Protein AF-A0A3C1CAG7-F1 (afdb_monomer_lite)

Sequence (69 aa):
MNISPAKENILKRIREALAQETPMPFPQSEKNGNLFPAPPQEPEIEFAEQFTQLQGKFIYCINRQELAF

Foldseek 3Di:
DDQDPVNVVVVVVVCVCVVDPDPPPCPPVPPPDPPDDDDPDDPLVVCCVVCVVVVHDDDDDPDPVRVPD

Radius of gyration: 30.06 Å; chains: 1; bounding box: 44×21×84 Å

pLDDT: mean 82.9, std 11.11, range [52.25, 96.38]

Structure (mmCIF, N/CA/C/O backbone):
data_AF-A0A3C1CAG7-F1
#
_entry.id   AF-A0A3C1CAG7-F1
#
loop_
_atom_site.group_PDB
_atom_site.id
_atom_site.type_symbol
_atom_site.label_atom_id
_atom_site.label_alt_id
_atom_site.label_comp_id
_atom_site.label_asym_id
_atom_site.label_entity_id
_atom_site.label_seq_id
_atom_site.pdbx_PDB_ins_code
_atom_site.Cartn_x
_atom_site.Cartn_y
_atom_site.Cartn_z
_atom_site.occupancy
_atom_site.B_iso_or_equiv
_atom_site.auth_seq_id
_atom_site.auth_comp_id
_atom_site.auth_asym_id
_atom_site.auth_atom_id
_atom_site.pdbx_PDB_model_num
ATOM 1 N N . MET A 1 1 ? -7.886 1.492 58.886 1.00 52.25 1 MET A N 1
ATOM 2 C CA . MET A 1 1 ? -7.547 2.403 57.768 1.00 52.25 1 MET A CA 1
ATOM 3 C C . MET A 1 1 ? -8.784 3.227 57.448 1.00 52.25 1 MET A C 1
ATOM 5 O O . MET A 1 1 ? -9.749 2.647 56.974 1.00 52.25 1 MET A O 1
ATOM 9 N N . ASN A 1 2 ? -8.789 4.532 57.739 1.00 72.69 2 ASN A N 1
ATOM 10 C CA . ASN A 1 2 ? -9.910 5.409 57.379 1.00 72.69 2 ASN A CA 1
ATOM 11 C C . ASN A 1 2 ? -9.807 5.750 55.891 1.00 72.69 2 ASN A C 1
ATOM 13 O O . ASN A 1 2 ? -8.948 6.528 55.476 1.00 72.69 2 ASN A O 1
ATOM 17 N N . ILE A 1 3 ? -10.632 5.100 55.076 1.00 74.25 3 ILE A N 1
ATOM 18 C CA . ILE A 1 3 ? -10.781 5.433 53.661 1.00 74.25 3 ILE A CA 1
ATOM 19 C C . ILE A 1 3 ? -11.748 6.612 53.598 1.00 74.25 3 ILE A C 1
ATOM 21 O O . ILE A 1 3 ? -12.840 6.550 54.153 1.00 74.25 3 ILE A O 1
ATOM 25 N N . SER A 1 4 ? -11.328 7.711 52.970 1.00 90.50 4 SER A N 1
ATOM 26 C CA . SER A 1 4 ? -12.225 8.843 52.756 1.00 90.50 4 SER A CA 1
ATOM 27 C C . SER A 1 4 ? -13.326 8.461 51.756 1.00 90.50 4 SER A C 1
ATOM 29 O O . SER A 1 4 ? -13.058 7.680 50.837 1.00 90.50 4 SER A O 1
ATOM 31 N N . PRO A 1 5 ? -14.528 9.056 51.850 1.00 90.25 5 PRO A N 1
ATOM 32 C CA . PRO A 1 5 ? -15.621 8.783 50.910 1.00 90.25 5 PRO A CA 1
ATOM 33 C C . PRO A 1 5 ? -15.213 8.989 49.443 1.00 90.25 5 PRO A C 1
ATOM 35 O O . PRO A 1 5 ? -15.608 8.241 48.552 1.00 90.25 5 PRO A O 1
ATOM 38 N N . ALA A 1 6 ? -14.348 9.976 49.184 1.00 92.25 6 ALA A N 1
ATOM 39 C CA . ALA A 1 6 ? -13.791 10.226 47.858 1.00 92.25 6 ALA A CA 1
ATOM 40 C C . ALA A 1 6 ? -12.908 9.068 47.366 1.00 92.25 6 ALA A C 1
ATOM 42 O O . ALA A 1 6 ? -13.040 8.626 46.225 1.00 92.25 6 ALA A O 1
ATOM 43 N N . LYS A 1 7 ? -12.033 8.540 48.231 1.00 90.50 7 LYS A N 1
ATOM 44 C CA . LYS A 1 7 ? -11.167 7.403 47.901 1.00 90.50 7 LYS A CA 1
ATOM 45 C C . LYS A 1 7 ? -11.985 6.133 47.662 1.00 90.50 7 LYS A C 1
ATOM 47 O O . LYS A 1 7 ? -11.666 5.376 46.751 1.00 90.50 7 LYS A O 1
ATOM 52 N N . GLU A 1 8 ? -13.048 5.918 48.430 1.00 93.94 8 GLU A N 1
ATOM 53 C CA . GLU A 1 8 ? -13.957 4.784 48.240 1.00 93.94 8 GLU A CA 1
ATOM 54 C C . GLU A 1 8 ? -14.693 4.858 46.896 1.00 93.94 8 GLU A C 1
ATOM 56 O O . GLU A 1 8 ? -14.700 3.881 46.149 1.00 93.94 8 GLU A O 1
ATOM 61 N N . ASN A 1 9 ? -15.205 6.037 46.530 1.00 93.12 9 ASN A N 1
ATOM 62 C CA . ASN A 1 9 ? -15.850 6.265 45.236 1.00 93.12 9 ASN A CA 1
ATOM 63 C C . ASN A 1 9 ? -14.901 6.037 44.050 1.00 93.12 9 ASN A C 1
ATOM 65 O O . ASN A 1 9 ? -15.294 5.426 43.057 1.00 93.12 9 ASN A O 1
ATOM 69 N N . ILE A 1 10 ? -13.646 6.489 44.148 1.00 93.62 10 ILE A N 1
ATOM 70 C CA . ILE A 1 10 ? -12.636 6.253 43.104 1.00 93.62 10 ILE A CA 1
ATOM 71 C C . ILE A 1 10 ? -12.352 4.753 42.970 1.00 93.62 10 ILE A C 1
ATOM 73 O O . ILE A 1 10 ? -12.405 4.211 41.868 1.00 93.62 10 ILE A O 1
ATOM 77 N N . LEU A 1 11 ? -12.099 4.065 44.086 1.00 92.94 11 LEU A N 1
ATOM 78 C CA . LEU A 1 11 ? -11.816 2.627 44.082 1.00 92.94 11 LEU A CA 1
ATOM 79 C C . LEU A 1 11 ? -13.005 1.807 43.568 1.00 92.94 11 LEU A C 1
ATOM 81 O O . LEU A 1 11 ? -12.801 0.811 42.877 1.00 92.94 11 LEU A O 1
ATOM 85 N N . LYS A 1 12 ? -14.236 2.236 43.865 1.00 91.19 12 LYS A N 1
ATOM 86 C CA . LYS A 1 12 ? -15.459 1.626 43.340 1.00 91.19 12 LYS A CA 1
ATOM 87 C C . LYS A 1 12 ? -15.522 1.730 41.814 1.00 91.19 12 LYS A C 1
ATOM 89 O O . LYS A 1 12 ? -15.675 0.704 41.162 1.00 91.19 12 LYS A O 1
ATOM 94 N N . ARG A 1 13 ? -15.295 2.919 41.245 1.00 87.56 13 ARG A N 1
ATOM 95 C CA . ARG A 1 13 ? -15.284 3.123 39.784 1.00 87.56 13 ARG A CA 1
ATOM 96 C C . ARG A 1 13 ? -14.190 2.329 39.076 1.00 87.56 13 ARG A C 1
ATOM 98 O O . ARG A 1 13 ? -14.433 1.791 38.004 1.00 87.56 13 ARG A O 1
ATOM 105 N N . ILE A 1 14 ? -13.003 2.231 39.679 1.00 89.00 14 ILE A N 1
ATOM 106 C CA . ILE A 1 14 ? -11.909 1.410 39.137 1.00 89.00 14 ILE A CA 1
ATOM 107 C C . ILE A 1 14 ? -12.319 -0.066 39.110 1.00 89.00 14 ILE A C 1
ATOM 109 O O . ILE A 1 14 ? -12.127 -0.727 38.096 1.00 89.00 14 ILE A O 1
ATOM 113 N N . ARG A 1 15 ? -12.924 -0.588 40.188 1.00 89.69 15 ARG A N 1
ATOM 114 C CA . ARG A 1 15 ? -13.419 -1.975 40.206 1.00 89.69 15 ARG A CA 1
ATOM 115 C C . ARG A 1 15 ? -14.522 -2.212 39.183 1.00 89.69 15 ARG A C 1
ATOM 117 O O . ARG A 1 15 ? -14.495 -3.245 38.536 1.00 89.69 15 ARG A O 1
ATOM 124 N N . GLU A 1 16 ? -15.460 -1.281 39.030 1.00 85.69 16 GLU A N 1
ATOM 125 C CA . GLU A 1 16 ? -16.533 -1.376 38.031 1.00 85.69 16 GLU A CA 1
ATOM 126 C C . GLU A 1 16 ? -15.967 -1.400 36.602 1.00 85.69 16 GLU A C 1
ATOM 128 O O . GLU A 1 16 ? -16.350 -2.257 35.810 1.00 85.69 16 GLU A O 1
ATOM 133 N N . ALA A 1 17 ? -14.996 -0.532 36.300 1.00 82.56 17 ALA A N 1
ATOM 134 C CA . ALA A 1 17 ? -14.329 -0.480 34.999 1.00 82.56 17 ALA A CA 1
ATOM 135 C C . ALA A 1 17 ? -13.477 -1.725 34.694 1.00 82.56 17 ALA A C 1
ATOM 137 O O . ALA A 1 17 ? -13.326 -2.090 33.535 1.00 82.56 17 ALA A O 1
ATOM 138 N N . LEU A 1 18 ? -12.917 -2.373 35.720 1.00 81.88 18 LEU A N 1
ATOM 139 C CA . LEU A 1 18 ? -12.168 -3.626 35.572 1.00 81.88 18 LEU A CA 1
ATOM 140 C C . LEU A 1 18 ? -13.079 -4.863 35.542 1.00 81.88 18 LEU A C 1
ATOM 142 O O . LEU A 1 18 ? -12.706 -5.871 34.956 1.00 81.88 18 LEU A O 1
ATOM 146 N N . ALA A 1 19 ? -14.250 -4.810 36.185 1.00 82.69 19 ALA A N 1
ATOM 147 C CA . ALA A 1 19 ? -15.211 -5.915 36.214 1.00 82.69 19 ALA A CA 1
ATOM 148 C C . ALA A 1 19 ? -15.927 -6.097 34.871 1.00 82.69 19 ALA A C 1
ATOM 150 O O . ALA A 1 19 ? -16.307 -7.212 34.520 1.00 82.69 19 ALA A O 1
ATOM 151 N N . GLN A 1 20 ? -16.119 -5.004 34.132 1.00 76.62 20 GLN A N 1
ATOM 152 C CA . GLN A 1 20 ? -16.679 -5.027 32.792 1.00 76.62 20 GLN A CA 1
ATOM 153 C C . GLN A 1 20 ? -15.559 -4.754 31.792 1.00 76.62 20 GLN A C 1
ATOM 155 O O . GLN A 1 20 ? -15.295 -3.604 31.445 1.00 76.62 20 GLN A O 1
ATOM 160 N N . GLU A 1 21 ? -14.891 -5.820 31.343 1.00 68.69 21 GLU A N 1
ATOM 161 C CA . GLU A 1 21 ? -13.909 -5.718 30.267 1.00 68.69 21 GLU A CA 1
ATOM 162 C C . GLU A 1 21 ? -14.569 -5.038 29.065 1.00 68.69 21 GLU A C 1
ATOM 164 O O . GLU A 1 21 ? -15.580 -5.512 28.537 1.00 68.69 21 GLU A O 1
ATOM 169 N N . THR A 1 22 ? -14.032 -3.890 28.648 1.00 71.94 22 THR A N 1
ATOM 170 C CA . THR A 1 22 ? -14.476 -3.268 27.404 1.00 71.94 22 THR A CA 1
ATOM 171 C C . THR A 1 22 ? -14.166 -4.253 26.286 1.00 71.94 22 THR A C 1
ATOM 173 O O . THR A 1 22 ? -12.986 -4.581 26.111 1.00 71.94 22 THR A O 1
ATOM 176 N N . PRO A 1 23 ? -15.175 -4.741 25.539 1.00 73.94 23 PRO A N 1
ATOM 177 C CA . PRO A 1 23 ? -14.914 -5.649 24.439 1.00 73.94 23 PRO A CA 1
ATOM 178 C C . PRO A 1 23 ? -13.946 -4.949 23.492 1.00 73.94 23 PRO A C 1
ATOM 180 O O . PRO A 1 23 ? -14.171 -3.789 23.132 1.00 73.94 23 PRO A O 1
ATOM 183 N N . MET A 1 24 ? -12.847 -5.628 23.146 1.00 72.81 24 MET A N 1
ATOM 184 C CA . MET A 1 24 ? -11.874 -5.097 22.195 1.00 72.81 24 MET A CA 1
ATOM 185 C C . MET A 1 24 ? -12.665 -4.630 20.964 1.00 72.81 24 MET A C 1
ATOM 187 O O . MET A 1 24 ? -13.385 -5.448 20.39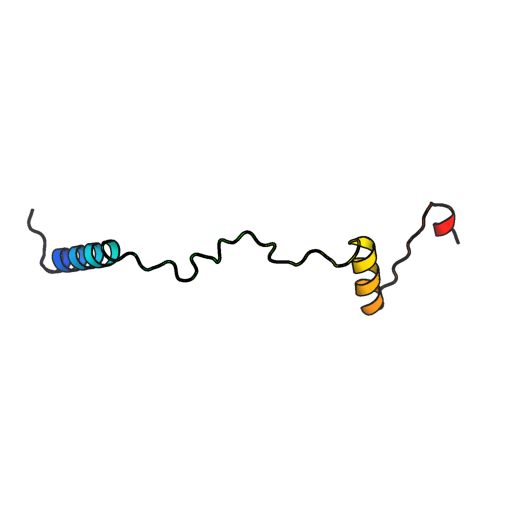3 1.00 72.81 24 MET A O 1
ATOM 191 N N . PRO A 1 25 ? -12.604 -3.345 20.571 1.00 75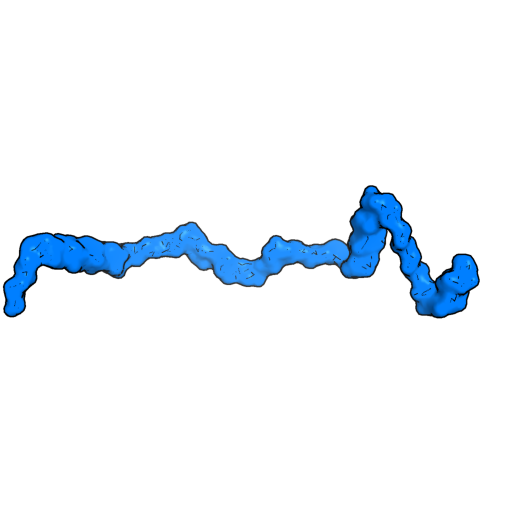.88 25 PRO A N 1
ATOM 192 C CA . PRO A 1 25 ? -13.504 -2.800 19.552 1.00 75.88 25 PRO A CA 1
ATOM 193 C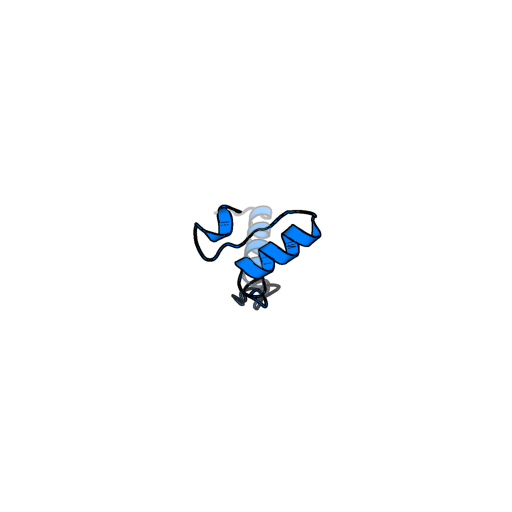 C . PRO A 1 25 ? -13.332 -3.490 18.191 1.00 75.88 25 PRO A C 1
ATOM 195 O O . PRO A 1 25 ? -14.266 -3.525 17.394 1.00 75.88 25 PRO A O 1
ATOM 198 N N . PHE A 1 26 ? -12.166 -4.104 17.960 1.00 71.56 26 PHE A N 1
ATOM 199 C CA . PHE A 1 26 ? -11.853 -4.881 16.767 1.00 71.56 26 PHE A CA 1
ATOM 200 C C . PHE A 1 26 ? -11.072 -6.155 17.148 1.00 71.56 26 PHE A C 1
ATOM 202 O O . PHE A 1 26 ? -9.878 -6.249 16.899 1.00 71.56 26 PHE A O 1
ATOM 209 N N . PRO A 1 27 ? -11.717 -7.197 17.703 1.00 67.94 27 PRO A N 1
ATOM 210 C CA . PRO A 1 27 ? -11.027 -8.427 18.115 1.00 67.94 27 PRO A CA 1
ATOM 211 C C . PRO A 1 27 ? -10.417 -9.192 16.931 1.00 67.94 27 PRO A C 1
ATOM 213 O O . PRO A 1 27 ? -9.614 -10.101 17.106 1.00 67.94 27 PRO A O 1
ATOM 216 N N . GLN A 1 28 ? -10.804 -8.820 15.708 1.00 66.19 28 GLN A N 1
ATOM 217 C CA . GLN A 1 28 ? -10.310 -9.384 14.460 1.00 66.19 28 GLN A CA 1
ATOM 218 C C . GLN A 1 28 ? -9.308 -8.477 13.727 1.00 66.19 28 GLN A C 1
ATOM 220 O O . GLN A 1 28 ? -8.829 -8.891 12.675 1.00 66.19 28 GLN A O 1
ATOM 225 N N . SER A 1 29 ? -8.998 -7.264 14.213 1.00 62.53 29 SER A N 1
ATOM 226 C CA . SER A 1 29 ? -7.982 -6.405 13.567 1.00 62.53 29 SER A CA 1
ATOM 227 C C . SER A 1 29 ? -6.561 -6.931 13.762 1.00 62.53 29 SER A C 1
ATOM 229 O O . SER A 1 29 ? -5.679 -6.597 12.985 1.00 62.53 29 SER A O 1
ATOM 231 N N . GLU A 1 30 ? -6.370 -7.821 14.737 1.00 59.81 30 GLU A N 1
ATOM 232 C CA . GLU A 1 30 ? -5.189 -8.682 14.914 1.00 59.81 30 GLU A CA 1
ATOM 233 C C . GLU A 1 30 ? -5.105 -9.797 13.849 1.00 59.81 30 GLU A C 1
ATOM 235 O O . GLU A 1 30 ? -4.301 -10.724 13.950 1.00 59.81 30 GLU A O 1
ATOM 240 N N . LYS A 1 31 ? -5.955 -9.787 12.813 1.00 60.84 31 LYS A N 1
ATOM 241 C CA . LYS A 1 31 ? -5.692 -10.610 11.635 1.00 60.84 31 LYS A CA 1
ATOM 242 C C . LYS A 1 31 ? -4.464 -10.018 10.957 1.00 60.84 31 LYS A C 1
ATOM 244 O O . LYS A 1 31 ? -4.568 -9.005 10.277 1.00 60.84 31 LYS A O 1
ATOM 249 N N . ASN A 1 32 ? -3.337 -10.698 11.155 1.00 61.88 32 ASN A N 1
ATOM 250 C CA . ASN A 1 32 ? -2.039 -10.571 10.484 1.00 61.88 32 ASN A CA 1
ATOM 251 C C . ASN A 1 32 ? -2.132 -10.718 8.946 1.00 61.88 32 ASN A C 1
ATOM 253 O O . ASN A 1 32 ? -1.382 -11.473 8.334 1.00 61.88 32 ASN A O 1
ATOM 257 N N . GLY A 1 33 ? -3.110 -10.081 8.308 1.00 66.31 33 GLY A N 1
ATOM 258 C CA . GLY A 1 33 ? -3.157 -9.921 6.869 1.00 66.31 33 GLY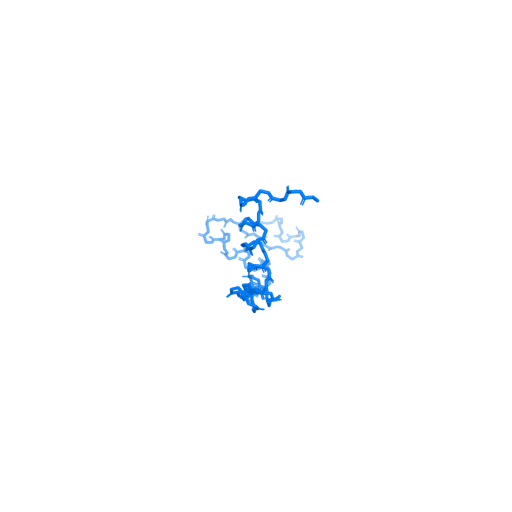 A CA 1
ATOM 259 C C . GLY A 1 33 ? -2.177 -8.825 6.494 1.00 66.31 33 GLY A C 1
ATOM 260 O O . GLY A 1 33 ? -2.088 -7.809 7.187 1.00 66.31 33 GLY A O 1
ATOM 261 N N . ASN A 1 34 ? -1.432 -9.025 5.411 1.00 69.12 34 ASN A N 1
ATOM 262 C CA . ASN A 1 34 ? -0.578 -7.970 4.895 1.00 69.12 34 ASN A CA 1
ATOM 263 C C . ASN A 1 34 ? -1.441 -6.722 4.652 1.00 69.12 34 ASN A C 1
ATOM 265 O O . ASN A 1 34 ? -2.383 -6.755 3.861 1.00 69.12 34 ASN A O 1
ATOM 269 N N . LEU A 1 35 ? -1.117 -5.628 5.349 1.00 77.31 35 LEU A N 1
ATOM 270 C CA . LEU A 1 35 ? -1.779 -4.328 5.179 1.00 77.31 35 LEU A CA 1
ATOM 271 C C . LEU A 1 35 ? -1.643 -3.814 3.741 1.00 77.3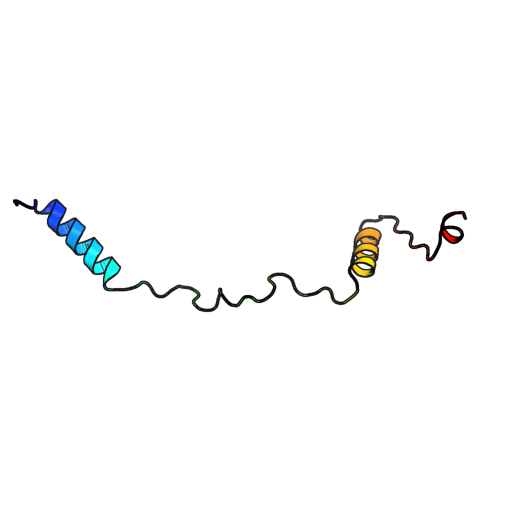1 35 LEU A C 1
ATOM 273 O O . LEU A 1 35 ? -2.469 -3.038 3.269 1.00 77.31 35 LEU A O 1
ATOM 277 N N . PHE A 1 36 ? -0.599 -4.280 3.056 1.00 80.50 36 PHE A N 1
ATOM 278 C CA . PHE A 1 36 ? -0.360 -4.047 1.648 1.00 80.50 36 PHE A CA 1
ATOM 279 C C . PHE A 1 36 ? -0.623 -5.338 0.874 1.00 80.50 36 PHE A C 1
ATOM 281 O O . PHE A 1 36 ? -0.055 -6.378 1.225 1.00 80.50 36 PHE A O 1
ATOM 288 N N . PRO A 1 37 ? -1.460 -5.304 -0.174 1.00 82.19 37 PRO A N 1
ATOM 289 C CA . PRO A 1 37 ? -1.587 -6.448 -1.059 1.00 82.19 37 PRO A CA 1
ATOM 290 C C . PRO A 1 37 ? -0.219 -6.777 -1.662 1.00 82.19 37 PRO A C 1
ATOM 292 O O . PRO A 1 37 ? 0.607 -5.888 -1.883 1.00 82.19 37 PRO A O 1
ATOM 295 N N . ALA A 1 38 ? 0.025 -8.062 -1.923 1.00 83.62 38 ALA A N 1
ATOM 296 C CA . ALA A 1 38 ? 1.182 -8.442 -2.720 1.00 83.62 38 ALA A CA 1
ATOM 297 C C . ALA A 1 38 ? 1.075 -7.761 -4.097 1.00 83.62 38 ALA A C 1
ATOM 299 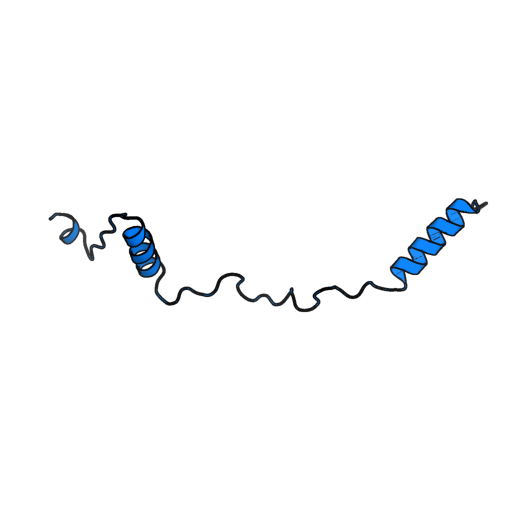O O . ALA A 1 38 ? -0.036 -7.683 -4.637 1.00 83.62 38 ALA A O 1
ATOM 300 N N . PRO A 1 39 ? 2.187 -7.251 -4.652 1.00 84.38 39 PRO A N 1
ATOM 301 C CA . PRO A 1 39 ? 2.159 -6.662 -5.978 1.00 84.38 39 PRO A CA 1
ATOM 302 C C . PRO A 1 39 ? 1.695 -7.713 -7.001 1.00 84.38 39 PRO A C 1
ATOM 304 O O . PRO A 1 39 ? 1.994 -8.901 -6.844 1.00 84.38 39 PRO A O 1
ATOM 307 N N . PRO A 1 40 ? 0.939 -7.304 -8.035 1.00 88.12 40 PRO A N 1
ATOM 308 C CA . PRO A 1 40 ? 0.405 -8.223 -9.042 1.00 88.12 40 PRO A CA 1
ATOM 309 C C . PRO A 1 40 ? 1.504 -8.851 -9.913 1.00 88.12 40 PRO A C 1
ATOM 311 O O . PRO A 1 40 ? 1.264 -9.856 -10.578 1.00 88.12 40 PRO A O 1
ATOM 314 N N . GLN A 1 41 ? 2.694 -8.252 -9.901 1.00 92.19 41 GLN A N 1
ATOM 315 C CA . GLN A 1 41 ? 3.862 -8.600 -10.696 1.00 92.19 41 GLN A CA 1
ATOM 316 C C . GLN A 1 41 ? 5.146 -8.418 -9.879 1.00 92.19 41 GLN A C 1
ATOM 318 O O . GLN A 1 41 ? 5.109 -7.966 -8.732 1.00 92.19 41 GLN A O 1
ATOM 323 N N . GLU A 1 42 ? 6.284 -8.787 -10.465 1.00 92.12 42 GLU A N 1
ATOM 324 C CA . GLU A 1 42 ? 7.588 -8.624 -9.821 1.00 92.12 42 GLU A CA 1
ATOM 325 C C . GLU A 1 42 ? 7.850 -7.146 -9.464 1.00 92.12 42 GLU A C 1
ATOM 327 O O . GLU A 1 42 ? 7.498 -6.256 -10.250 1.00 92.12 42 GLU A O 1
ATOM 332 N N . PRO A 1 43 ? 8.453 -6.857 -8.293 1.00 90.75 43 PRO A N 1
ATOM 333 C CA . PRO A 1 43 ? 8.695 -5.488 -7.831 1.00 90.75 43 PRO A CA 1
ATOM 334 C C . PRO A 1 43 ? 9.438 -4.609 -8.843 1.00 90.75 43 PRO A C 1
ATOM 336 O O . PRO A 1 43 ? 9.187 -3.409 -8.920 1.00 90.75 43 PRO A O 1
ATOM 339 N N . GLU A 1 44 ? 10.339 -5.200 -9.623 1.00 89.50 44 GLU A N 1
ATOM 340 C CA . GLU A 1 44 ? 11.114 -4.546 -10.671 1.00 89.50 44 GLU A CA 1
ATOM 341 C C . GLU A 1 44 ? 10.220 -4.029 -11.804 1.00 89.50 44 GLU A C 1
ATOM 343 O O . GLU A 1 44 ? 10.433 -2.921 -12.298 1.00 89.50 44 GLU A O 1
ATOM 348 N N . ILE A 1 45 ? 9.203 -4.807 -12.187 1.00 91.88 45 ILE A N 1
ATOM 349 C CA . ILE A 1 45 ? 8.248 -4.441 -13.238 1.00 91.88 45 ILE A CA 1
ATOM 350 C C . ILE A 1 45 ? 7.310 -3.352 -12.718 1.00 91.88 45 ILE A C 1
ATOM 352 O O . ILE A 1 45 ? 7.164 -2.314 -13.362 1.00 91.88 45 ILE A O 1
ATOM 356 N N . GLU A 1 46 ? 6.753 -3.537 -11.517 1.00 93.62 46 GLU A N 1
ATOM 357 C CA . GLU A 1 46 ? 5.876 -2.543 -10.887 1.00 93.62 46 GLU A CA 1
ATOM 358 C C . GLU A 1 46 ? 6.598 -1.197 -10.736 1.00 93.62 46 GLU A C 1
ATOM 360 O O . GLU A 1 46 ? 6.068 -0.145 -11.091 1.00 93.62 46 GLU A O 1
ATOM 365 N N . PHE A 1 47 ? 7.852 -1.216 -10.278 1.00 92.31 47 PHE A N 1
ATOM 366 C CA . PHE A 1 47 ? 8.664 -0.010 -10.173 1.00 92.31 47 PHE A CA 1
ATOM 367 C C . PHE A 1 47 ? 8.879 0.658 -11.535 1.00 92.31 47 PHE A C 1
ATOM 369 O O . PHE A 1 47 ? 8.711 1.874 -11.648 1.00 92.31 47 PHE A O 1
ATOM 376 N N . ALA A 1 48 ? 9.236 -0.113 -12.566 1.00 94.19 48 ALA A N 1
ATOM 377 C CA . ALA A 1 48 ? 9.466 0.414 -13.907 1.00 94.19 48 ALA A CA 1
ATOM 378 C C . ALA A 1 48 ? 8.217 1.107 -14.471 1.00 94.19 48 ALA A C 1
ATOM 380 O O . ALA A 1 48 ? 8.322 2.208 -15.021 1.00 94.19 48 ALA A O 1
ATOM 381 N N . GLU A 1 49 ? 7.039 0.505 -14.300 1.00 93.38 49 GLU A N 1
ATOM 382 C CA . GLU A 1 49 ? 5.767 1.060 -14.766 1.00 93.38 49 GLU A CA 1
ATOM 383 C C . GLU A 1 49 ? 5.410 2.355 -14.030 1.00 93.38 49 GLU A C 1
ATOM 385 O O . GLU A 1 49 ? 5.191 3.386 -14.673 1.00 93.38 49 GLU A O 1
ATOM 390 N N . GLN A 1 50 ? 5.419 2.338 -12.693 1.00 93.81 50 GLN A N 1
ATOM 391 C CA . GLN A 1 50 ? 5.081 3.515 -11.883 1.00 93.81 50 GLN A CA 1
ATOM 392 C C . GLN A 1 50 ? 6.085 4.658 -12.101 1.00 93.81 50 GLN A C 1
ATOM 394 O O . GLN A 1 50 ? 5.702 5.824 -12.210 1.00 93.81 50 GLN A O 1
ATOM 399 N N . PHE A 1 51 ? 7.378 4.348 -12.225 1.00 95.00 51 PHE A N 1
ATOM 400 C CA . PHE A 1 51 ? 8.406 5.355 -12.482 1.00 95.00 51 PHE A CA 1
ATOM 401 C C . PHE A 1 51 ? 8.262 5.974 -13.875 1.00 95.00 51 PHE A C 1
ATOM 403 O O . PHE A 1 51 ? 8.383 7.191 -14.024 1.00 95.00 51 PHE A O 1
ATOM 410 N N . THR A 1 52 ? 7.933 5.164 -14.884 1.00 94.06 52 THR A N 1
ATOM 411 C CA . THR A 1 52 ? 7.691 5.646 -16.251 1.00 94.06 52 THR A CA 1
ATOM 412 C C . THR A 1 52 ? 6.453 6.542 -16.324 1.00 94.06 52 THR A C 1
ATOM 414 O O . THR A 1 52 ? 6.477 7.560 -17.017 1.00 94.06 52 THR A O 1
ATOM 417 N N . GLN A 1 53 ? 5.394 6.239 -15.561 1.00 95.19 53 GLN A N 1
ATOM 418 C CA . GLN A 1 53 ? 4.211 7.109 -15.453 1.00 95.19 53 GLN A CA 1
ATOM 419 C C . GLN A 1 53 ? 4.553 8.503 -14.906 1.00 95.19 53 GLN A C 1
ATOM 421 O O . GLN A 1 53 ? 3.959 9.497 -15.323 1.00 95.19 53 GLN A O 1
ATOM 426 N N . LEU A 1 54 ? 5.559 8.596 -14.034 1.00 96.38 54 LEU A N 1
ATOM 427 C CA . LEU A 1 54 ? 6.092 9.857 -13.509 1.00 96.38 54 LEU A CA 1
ATOM 428 C C . LEU A 1 54 ? 7.119 10.520 -14.444 1.00 96.38 54 LEU A C 1
ATOM 430 O O . LEU A 1 54 ? 7.875 11.387 -14.009 1.00 96.38 54 LEU A O 1
ATOM 434 N N . GLN A 1 55 ? 7.161 10.122 -15.721 1.00 94.81 55 GLN A N 1
ATOM 435 C CA . GLN A 1 55 ? 8.145 10.563 -16.721 1.00 94.81 55 GLN A CA 1
ATOM 436 C C . GLN A 1 55 ? 9.599 10.213 -16.354 1.00 94.81 55 GLN A C 1
ATOM 438 O O . GLN A 1 55 ? 10.548 10.762 -16.923 1.00 94.81 55 GLN A O 1
ATOM 443 N N . GLY A 1 56 ? 9.787 9.281 -15.418 1.00 92.38 56 GLY A N 1
ATOM 444 C CA . GLY A 1 56 ? 11.074 8.679 -15.118 1.00 92.38 56 GLY A CA 1
ATOM 445 C C . GLY A 1 56 ? 11.551 7.800 -16.271 1.00 92.38 56 GLY A C 1
ATOM 446 O O . GLY A 1 56 ? 10.760 7.216 -17.008 1.00 92.38 56 GLY A O 1
ATOM 447 N N . LYS A 1 57 ? 12.871 7.706 -16.447 1.00 89.44 57 LYS A N 1
ATOM 448 C CA . LYS A 1 57 ? 13.483 6.808 -17.434 1.00 89.44 57 LYS A CA 1
ATOM 449 C C . LYS A 1 57 ? 14.030 5.582 -16.727 1.00 89.44 57 LYS A C 1
ATOM 451 O O . LYS A 1 57 ? 15.056 5.671 -16.057 1.00 89.44 57 LYS A O 1
ATOM 456 N N . PHE A 1 58 ? 13.348 4.457 -16.883 1.00 89.81 58 PHE A N 1
ATOM 457 C CA . PHE A 1 58 ? 13.839 3.163 -16.430 1.00 89.81 58 PHE A CA 1
ATOM 458 C C . PHE A 1 58 ? 14.493 2.418 -17.596 1.00 89.81 58 PHE A C 1
ATOM 460 O O . PHE A 1 58 ? 13.922 2.363 -18.683 1.00 89.81 58 PHE A O 1
ATOM 467 N N . ILE A 1 59 ? 15.685 1.857 -17.384 1.00 86.81 59 ILE A N 1
ATOM 468 C CA . ILE A 1 59 ? 16.388 1.039 -18.379 1.00 86.81 59 ILE A CA 1
ATOM 469 C C . ILE A 1 59 ? 16.762 -0.276 -17.706 1.00 86.81 59 ILE A C 1
ATOM 471 O O . ILE A 1 59 ? 17.444 -0.275 -16.682 1.00 86.81 59 ILE A O 1
ATOM 475 N N . TYR A 1 60 ? 16.324 -1.383 -18.297 1.00 85.69 60 TYR A N 1
ATOM 476 C CA . TYR A 1 60 ? 16.721 -2.725 -17.897 1.00 85.69 60 TYR A CA 1
ATOM 477 C C . TYR A 1 60 ? 17.672 -3.299 -18.946 1.00 85.69 60 TYR A C 1
ATOM 479 O O . TYR A 1 60 ? 17.359 -3.288 -20.135 1.00 85.69 60 TYR A O 1
ATOM 487 N N . CYS A 1 61 ? 18.820 -3.800 -18.498 1.00 88.81 61 CYS A N 1
ATOM 488 C CA . CYS A 1 61 ? 19.822 -4.438 -19.346 1.00 88.81 61 CYS A CA 1
ATOM 489 C C . CYS A 1 61 ? 20.101 -5.832 -18.787 1.00 88.81 61 CYS A C 1
ATOM 491 O O . CYS A 1 61 ? 20.451 -5.967 -17.614 1.00 88.81 61 CYS A O 1
ATOM 493 N N . ILE A 1 62 ? 20.004 -6.861 -19.626 1.00 86.75 62 ILE A N 1
ATOM 494 C CA . ILE A 1 62 ? 20.274 -8.256 -19.246 1.00 86.75 62 ILE A CA 1
ATOM 495 C C . ILE A 1 62 ? 21.762 -8.438 -18.913 1.00 86.75 62 ILE A C 1
ATOM 497 O O . ILE A 1 62 ? 22.152 -9.290 -18.115 1.00 86.75 62 ILE A O 1
ATOM 501 N N . ASN A 1 63 ? 22.624 -7.626 -19.523 1.00 88.00 63 ASN A N 1
ATOM 502 C CA . ASN A 1 63 ? 24.061 -7.644 -19.303 1.00 88.00 63 ASN A CA 1
ATOM 503 C C . ASN A 1 63 ? 24.676 -6.257 -19.552 1.00 88.00 63 ASN A C 1
ATOM 505 O O . ASN A 1 63 ? 24.037 -5.325 -20.036 1.00 88.00 63 ASN A O 1
ATOM 509 N N . ARG A 1 64 ? 25.970 -6.125 -19.246 1.00 83.38 64 ARG A N 1
ATOM 510 C CA . ARG A 1 64 ? 26.702 -4.859 -19.397 1.00 83.38 64 ARG A CA 1
ATOM 511 C C . ARG A 1 64 ? 26.869 -4.409 -20.856 1.00 83.38 64 ARG A C 1
ATOM 513 O O . ARG A 1 64 ? 27.129 -3.232 -21.076 1.00 83.38 64 ARG A O 1
ATOM 520 N N . GLN A 1 65 ? 26.772 -5.317 -21.829 1.00 87.44 65 GLN A N 1
ATOM 521 C CA . GLN A 1 65 ? 26.892 -4.968 -23.249 1.00 87.44 65 GLN A CA 1
ATOM 522 C C . GLN A 1 65 ? 25.643 -4.222 -23.728 1.00 87.44 65 GLN A C 1
ATOM 524 O O . GLN A 1 65 ? 25.781 -3.261 -24.472 1.00 87.44 65 GLN A O 1
ATOM 529 N N . GLU A 1 66 ? 24.456 -4.583 -23.237 1.00 83.44 66 GLU A N 1
ATOM 530 C CA . GLU A 1 66 ? 23.196 -3.885 -23.546 1.00 83.44 66 GLU A CA 1
ATOM 531 C C . GLU A 1 66 ? 23.121 -2.465 -22.974 1.00 83.44 66 GLU A C 1
ATOM 533 O O . GLU A 1 66 ? 22.446 -1.617 -23.540 1.00 83.44 66 GLU A O 1
ATOM 538 N N . LEU A 1 67 ? 23.839 -2.182 -21.883 1.00 81.12 67 LEU A N 1
ATOM 539 C CA . LEU A 1 67 ? 23.905 -0.839 -21.295 1.00 81.12 67 LEU A CA 1
ATOM 540 C C . LEU A 1 67 ? 24.829 0.114 -22.074 1.00 81.12 67 LEU A C 1
ATOM 542 O O . LEU A 1 67 ? 24.800 1.323 -21.863 1.00 81.12 67 LEU A O 1
ATOM 546 N N . ALA A 1 68 ? 25.705 -0.421 -22.925 1.00 75.62 68 ALA A N 1
ATOM 547 C CA . ALA A 1 68 ? 26.772 0.344 -23.562 1.00 75.62 68 ALA A CA 1
ATOM 548 C C . ALA A 1 68 ? 26.359 1.046 -24.872 1.00 75.62 68 ALA A C 1
ATOM 550 O O . ALA A 1 68 ? 27.231 1.644 -25.506 1.00 75.62 68 ALA A O 1
ATOM 551 N N . PHE A 1 69 ? 25.084 0.979 -25.272 1.00 53.53 69 PHE A N 1
ATOM 552 C CA . PHE A 1 69 ? 24.581 1.515 -26.542 1.00 53.53 69 PHE A CA 1
ATOM 553 C C . PHE A 1 69 ? 23.441 2.516 -26.354 1.00 53.53 69 PHE A C 1
ATOM 555 O O . PHE A 1 69 ? 22.467 2.185 -25.644 1.00 53.53 69 PHE A O 1
#

Secondary structure (DSSP, 8-state):
----HHHHHHHHHHHHHHHSPPPPS-TTTT----SSPPPSS-HHHHHHHHHHHTT------SSTTGGG-